Protein AF-A0A4Q3CVR9-F1 (afdb_monomer_lite)

Radius of gyration: 30.09 Å; chains: 1; bounding box: 79×39×70 Å

Structure (mmCIF, N/CA/C/O backbone):
data_AF-A0A4Q3CVR9-F1
#
_entry.id   AF-A0A4Q3CVR9-F1
#
loop_
_atom_site.group_PDB
_atom_site.id
_atom_site.type_symbol
_atom_site.label_atom_id
_atom_site.label_alt_id
_atom_sit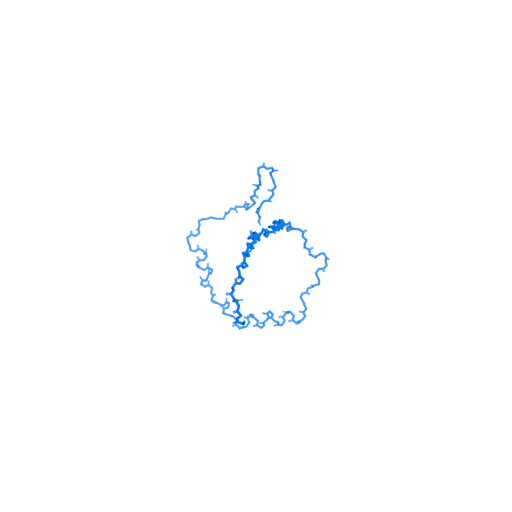e.label_comp_id
_atom_site.label_asym_id
_atom_site.label_entity_id
_atom_site.label_seq_id
_atom_site.pdbx_PDB_ins_code
_atom_site.Cartn_x
_atom_site.Cartn_y
_atom_site.Cartn_z
_atom_site.occupancy
_atom_site.B_iso_or_equiv
_atom_site.auth_seq_id
_atom_sit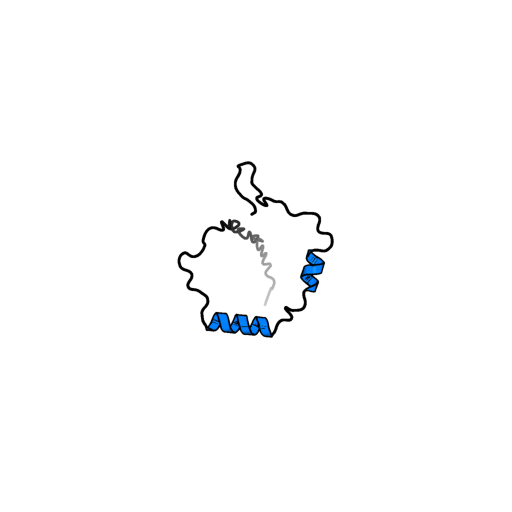e.auth_comp_id
_atom_site.auth_asym_id
_atom_site.auth_atom_id
_atom_site.pdbx_PDB_model_num
ATOM 1 N N . MET A 1 1 ? 63.969 3.960 58.198 1.00 39.12 1 MET A N 1
ATOM 2 C CA . MET A 1 1 ? 63.628 3.566 56.813 1.00 39.12 1 MET A CA 1
ATOM 3 C C . MET A 1 1 ? 62.808 2.283 56.899 1.00 39.12 1 MET A C 1
ATOM 5 O O . MET A 1 1 ? 63.342 1.323 57.418 1.00 39.12 1 MET A O 1
ATOM 9 N N . THR A 1 2 ? 61.534 2.151 56.538 1.00 42.03 2 THR A N 1
ATOM 10 C CA . THR A 1 2 ? 60.523 3.061 55.980 1.00 42.03 2 THR A CA 1
ATOM 11 C C . THR A 1 2 ? 59.184 2.331 56.183 1.00 42.03 2 THR A C 1
ATOM 13 O O . THR A 1 2 ? 58.996 1.254 55.622 1.00 42.03 2 THR A O 1
ATOM 16 N N . THR A 1 3 ? 58.279 2.854 57.011 1.00 37.41 3 THR A N 1
ATOM 17 C CA . THR A 1 3 ? 56.958 2.248 57.261 1.00 37.41 3 THR A CA 1
ATOM 18 C C . THR A 1 3 ? 56.030 2.551 56.084 1.00 37.41 3 THR A C 1
ATOM 20 O O . THR A 1 3 ? 55.782 3.716 55.781 1.00 37.41 3 THR A O 1
ATOM 23 N N . LYS A 1 4 ? 55.514 1.516 55.414 1.00 47.09 4 LYS A N 1
ATOM 24 C CA . LYS A 1 4 ? 54.382 1.614 54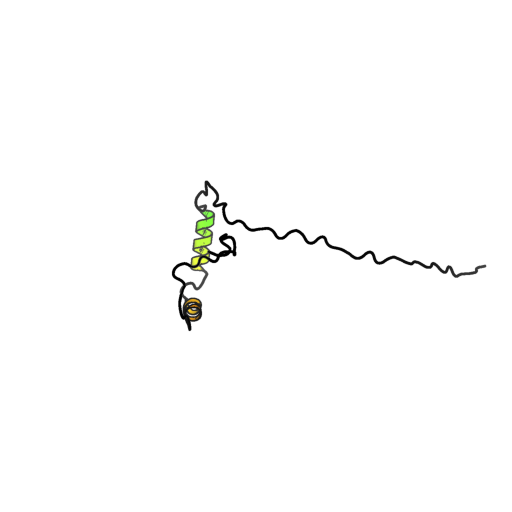.482 1.00 47.09 4 LYS A CA 1
ATOM 25 C C . LYS A 1 4 ? 53.151 1.009 55.154 1.00 47.09 4 LYS A C 1
ATOM 27 O O . LYS A 1 4 ? 53.240 -0.104 55.652 1.00 47.09 4 LYS A O 1
ATOM 32 N N . LEU A 1 5 ? 52.029 1.720 55.132 1.00 43.03 5 LEU A N 1
ATOM 33 C CA . LEU A 1 5 ? 50.810 1.341 54.406 1.00 43.03 5 LEU A CA 1
ATOM 34 C C . LEU A 1 5 ? 49.728 2.384 54.730 1.00 43.03 5 LEU A C 1
ATOM 36 O O . LEU A 1 5 ? 49.262 2.500 55.858 1.00 43.03 5 LEU A O 1
ATOM 40 N N . TYR A 1 6 ? 49.362 3.158 53.712 1.00 44.16 6 TYR A N 1
ATOM 41 C CA . TYR A 1 6 ? 48.235 4.080 53.726 1.00 44.16 6 TYR A CA 1
ATOM 42 C C . TYR A 1 6 ? 46.947 3.279 53.514 1.00 44.16 6 TYR A C 1
ATOM 44 O O . TYR A 1 6 ? 46.796 2.632 52.479 1.00 44.16 6 TYR A O 1
ATOM 52 N N . ALA A 1 7 ? 46.017 3.335 54.465 1.00 46.28 7 ALA A N 1
ATOM 53 C CA . ALA A 1 7 ? 44.641 2.902 54.252 1.00 46.28 7 ALA A CA 1
ATOM 54 C C . ALA A 1 7 ? 43.840 4.105 53.735 1.00 46.28 7 ALA A C 1
ATOM 56 O O . ALA A 1 7 ? 43.426 4.966 54.508 1.00 46.28 7 ALA A O 1
ATOM 57 N N . ILE A 1 8 ? 43.669 4.198 52.415 1.00 53.19 8 ILE A N 1
ATOM 58 C CA . ILE A 1 8 ? 42.757 5.163 51.794 1.00 53.19 8 ILE A CA 1
ATOM 59 C C . ILE A 1 8 ? 41.408 4.457 51.649 1.00 53.19 8 ILE A C 1
ATOM 61 O O . ILE A 1 8 ? 41.240 3.581 50.804 1.00 53.19 8 ILE A O 1
ATOM 65 N N . ALA A 1 9 ? 40.458 4.819 52.508 1.00 49.84 9 ALA A N 1
ATOM 66 C CA . ALA A 1 9 ? 39.060 4.442 52.366 1.00 49.84 9 ALA A CA 1
ATOM 67 C C . ALA A 1 9 ? 38.412 5.355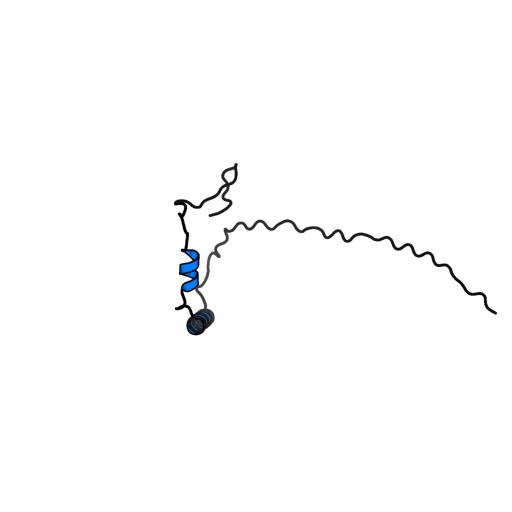 51.312 1.00 49.84 9 ALA A C 1
ATOM 69 O O . ALA A 1 9 ? 38.013 6.478 51.610 1.00 49.84 9 ALA A O 1
ATOM 70 N N . SER A 1 10 ? 38.336 4.891 50.065 1.00 48.91 10 SER A N 1
ATOM 71 C CA . SER A 1 10 ? 37.593 5.572 49.001 1.00 48.91 10 SER A CA 1
ATOM 72 C C . SER A 1 10 ? 36.186 4.991 48.901 1.00 48.91 10 SER A C 1
ATOM 74 O O . SER A 1 10 ? 35.970 3.970 48.255 1.00 48.91 10 SER A O 1
ATOM 76 N N . ALA A 1 11 ? 35.218 5.656 49.529 1.00 52.16 11 ALA A N 1
ATOM 77 C CA . ALA A 1 11 ? 33.803 5.462 49.238 1.00 52.16 11 ALA A CA 1
ATOM 78 C C . ALA A 1 11 ? 33.423 6.356 48.045 1.00 52.16 11 ALA A C 1
ATOM 80 O O . ALA A 1 11 ? 33.112 7.533 48.224 1.00 52.16 11 ALA A O 1
ATOM 81 N N . LEU A 1 12 ? 33.485 5.822 46.819 1.00 56.22 12 LEU A N 1
ATOM 82 C CA . LEU A 1 12 ? 32.839 6.462 45.670 1.00 56.22 12 LEU A CA 1
ATOM 83 C C . LEU A 1 12 ? 31.367 6.047 45.649 1.00 56.22 12 LEU A C 1
ATOM 85 O O . LEU A 1 12 ? 31.029 4.885 45.433 1.00 56.22 12 LEU A O 1
ATOM 89 N N . ALA A 1 13 ? 30.506 7.027 45.904 1.00 55.34 13 ALA A N 1
ATOM 90 C CA . ALA A 1 13 ? 29.066 6.916 45.778 1.00 55.34 13 ALA A CA 1
ATOM 91 C C . ALA A 1 13 ? 28.682 6.553 44.333 1.00 55.34 13 ALA A C 1
ATOM 93 O O . ALA A 1 13 ? 29.071 7.243 43.391 1.00 55.34 13 ALA A O 1
ATOM 94 N N . LEU A 1 14 ? 27.899 5.482 44.165 1.00 53.44 14 LEU A N 1
ATOM 95 C CA . LEU A 1 14 ? 27.227 5.166 42.907 1.00 53.44 14 LEU A CA 1
ATOM 96 C C . LEU A 1 14 ? 26.073 6.157 42.700 1.00 53.44 14 LEU A C 1
ATOM 98 O O . LEU A 1 14 ? 24.943 5.912 43.119 1.00 53.44 14 LEU A O 1
ATOM 102 N N . THR A 1 15 ? 26.346 7.288 42.058 1.00 65.69 15 THR A N 1
ATOM 103 C CA . THR A 1 15 ? 25.302 8.134 41.478 1.00 65.69 15 THR A CA 1
ATOM 104 C C . THR A 1 15 ? 24.772 7.453 40.221 1.00 65.69 15 THR A C 1
ATOM 106 O O . THR A 1 15 ? 25.425 7.402 39.181 1.00 65.69 15 THR A O 1
ATOM 109 N N . ALA A 1 16 ? 23.580 6.880 40.368 1.00 54.47 16 ALA A N 1
ATOM 110 C CA . ALA A 1 16 ? 22.801 6.253 39.317 1.00 54.47 16 ALA A CA 1
ATOM 111 C C . ALA A 1 16 ? 22.642 7.183 38.104 1.00 54.47 16 ALA A C 1
ATOM 113 O O . ALA A 1 16 ? 22.233 8.339 38.234 1.00 54.47 16 ALA A O 1
ATOM 114 N N . CYS A 1 17 ? 22.930 6.658 36.915 1.00 48.88 17 CYS A N 1
ATOM 115 C CA . CYS A 1 17 ? 22.562 7.278 35.653 1.00 48.88 17 CYS A CA 1
ATOM 116 C C . CYS A 1 17 ? 21.030 7.256 35.520 1.00 48.88 17 CYS A C 1
ATOM 118 O O . CYS A 1 17 ? 20.466 6.316 34.971 1.00 48.88 17 CYS A O 1
ATOM 120 N N . ALA A 1 18 ? 20.345 8.273 36.040 1.00 56.25 18 ALA A N 1
ATOM 121 C CA . ALA A 1 18 ? 18.977 8.562 35.635 1.00 56.25 18 ALA A CA 1
ATOM 122 C C . ALA A 1 18 ? 19.047 9.260 34.272 1.00 56.25 18 ALA A C 1
ATOM 124 O O . ALA A 1 18 ? 19.294 10.463 34.187 1.00 56.25 18 ALA A O 1
ATOM 125 N N . THR A 1 19 ? 18.911 8.489 33.195 1.00 69.62 19 THR A N 1
ATOM 126 C CA . THR A 1 19 ? 18.696 9.047 31.859 1.00 69.62 19 THR A CA 1
ATOM 127 C C . THR A 1 19 ? 17.313 9.700 31.863 1.00 69.62 19 THR A C 1
ATOM 129 O O . THR A 1 19 ? 16.338 9.003 32.146 1.00 69.62 19 THR A O 1
ATOM 132 N N . PRO A 1 20 ? 17.176 11.010 31.602 1.00 66.62 20 PRO A N 1
ATOM 133 C CA . PRO A 1 20 ? 15.859 11.584 31.385 1.00 66.62 20 PRO A CA 1
ATOM 134 C C . PRO A 1 20 ? 15.259 10.930 30.135 1.00 66.62 20 PRO A C 1
ATOM 136 O O . PRO A 1 20 ? 15.804 11.057 29.038 1.00 66.62 20 PRO A O 1
ATOM 139 N N . GLU A 1 21 ? 14.169 10.187 30.318 1.00 61.72 21 GLU A N 1
ATOM 140 C CA . GLU A 1 21 ? 13.381 9.648 29.216 1.00 61.72 21 GLU A CA 1
ATOM 141 C C . GLU A 1 21 ? 12.781 10.825 28.447 1.00 61.72 21 GLU A C 1
ATOM 143 O O . GLU A 1 21 ? 12.010 11.625 28.986 1.00 61.72 21 GLU A O 1
ATOM 148 N N . ALA A 1 22 ? 13.228 10.992 27.202 1.00 65.81 22 ALA A N 1
ATOM 149 C CA . ALA A 1 22 ? 12.737 12.044 26.331 1.00 65.81 22 ALA A CA 1
ATOM 150 C C . ALA A 1 22 ? 11.232 11.831 26.087 1.00 65.81 22 ALA A C 1
ATOM 152 O O . ALA A 1 22 ? 10.813 10.697 25.846 1.00 65.81 22 ALA A O 1
ATOM 153 N N . PRO A 1 23 ? 10.406 12.891 26.137 1.00 58.41 23 PRO A N 1
ATOM 154 C CA . PRO A 1 23 ? 8.975 12.760 25.910 1.00 58.41 23 PRO A CA 1
ATOM 155 C C . PRO A 1 23 ? 8.707 12.150 24.530 1.00 58.41 23 PRO A C 1
ATOM 157 O O . PRO A 1 23 ? 9.293 12.569 23.529 1.00 58.41 23 PRO A O 1
ATOM 160 N N . ALA A 1 24 ? 7.810 11.161 24.488 1.00 58.75 24 ALA A N 1
ATOM 161 C CA . ALA A 1 24 ? 7.372 10.512 23.260 1.00 58.75 24 ALA A CA 1
ATOM 162 C C . ALA A 1 24 ? 6.901 11.559 22.237 1.00 58.75 24 ALA A C 1
ATOM 164 O O . ALA A 1 24 ? 5.986 12.343 22.500 1.00 58.75 24 ALA A O 1
ATOM 165 N N . GLN A 1 25 ? 7.539 11.581 21.065 1.00 52.44 25 GLN A N 1
ATOM 166 C CA . GLN A 1 25 ? 7.183 12.496 19.987 1.00 52.44 25 GLN A CA 1
ATOM 167 C C . GLN A 1 25 ? 5.832 12.079 19.394 1.00 52.44 25 GLN A C 1
ATOM 169 O O . GLN A 1 25 ? 5.707 11.041 18.745 1.00 52.44 25 GLN A O 1
ATOM 174 N N . GLN A 1 26 ? 4.812 12.899 19.633 1.00 42.50 26 GLN A N 1
ATOM 175 C CA . GLN A 1 26 ? 3.492 12.762 19.029 1.00 42.50 26 GLN A CA 1
ATOM 176 C C . GLN A 1 26 ? 3.598 13.057 17.530 1.00 42.50 26 GLN A C 1
ATOM 178 O O . GLN A 1 26 ? 3.798 14.198 17.120 1.00 42.50 26 GLN A O 1
ATOM 183 N N . ASN A 1 27 ? 3.490 12.015 16.708 1.00 50.12 27 ASN A N 1
ATOM 184 C CA . ASN A 1 27 ? 3.502 12.132 15.256 1.00 50.12 27 ASN A CA 1
ATOM 185 C C . ASN A 1 27 ? 2.102 12.541 14.769 1.00 50.12 27 ASN A C 1
ATOM 187 O O . ASN A 1 27 ? 1.288 11.699 14.395 1.00 50.12 27 ASN A O 1
ATOM 191 N N . THR A 1 28 ? 1.790 13.836 14.817 1.00 46.34 28 THR A N 1
ATOM 192 C CA . THR A 1 28 ? 0.655 14.398 14.080 1.00 46.34 28 THR A CA 1
ATOM 193 C C . THR A 1 28 ? 1.013 14.431 12.594 1.00 46.34 28 THR A C 1
ATOM 195 O O . THR A 1 28 ? 1.651 15.360 12.100 1.00 46.34 28 THR A O 1
ATOM 198 N N . GLN A 1 29 ? 0.607 13.395 11.858 1.00 56.34 29 GLN A N 1
ATOM 199 C CA . GLN A 1 29 ? 0.670 13.370 10.395 1.00 56.34 29 GLN A CA 1
ATOM 200 C C . GLN A 1 29 ? -0.341 14.351 9.776 1.00 56.34 29 GLN A C 1
ATOM 202 O O . GLN A 1 29 ? -1.320 13.961 9.155 1.00 56.34 29 GLN A O 1
ATOM 207 N N . GLN A 1 30 ? -0.056 15.646 9.863 1.00 50.25 30 GLN A N 1
ATOM 208 C CA . GLN A 1 30 ? -0.520 16.622 8.883 1.00 50.25 30 GLN A CA 1
ATOM 209 C C . GLN A 1 30 ? 0.585 17.647 8.662 1.00 50.25 30 GLN A C 1
ATOM 211 O O . GLN A 1 30 ? 0.598 18.702 9.272 1.00 50.25 30 GLN A O 1
ATOM 216 N N . ASN A 1 31 ? 1.513 17.304 7.773 1.00 48.38 31 ASN A N 1
ATOM 217 C CA . ASN A 1 31 ? 2.353 18.242 7.037 1.00 48.38 31 ASN A CA 1
ATOM 218 C C . ASN A 1 31 ? 2.695 17.573 5.701 1.00 48.38 31 ASN A C 1
ATOM 220 O O . ASN A 1 31 ? 3.811 17.105 5.486 1.00 48.38 31 ASN A O 1
ATOM 224 N N . ALA A 1 32 ? 1.718 17.475 4.793 1.00 56.59 32 ALA A N 1
ATOM 225 C CA . ALA A 1 32 ? 2.074 17.314 3.387 1.00 56.59 32 ALA A CA 1
ATOM 226 C C . ALA A 1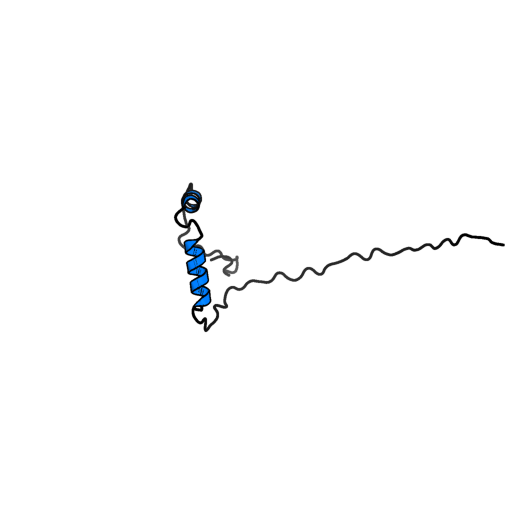 32 ? 2.899 18.556 3.008 1.00 56.59 32 ALA A C 1
ATOM 228 O O . ALA A 1 32 ? 2.414 19.666 3.257 1.00 56.59 32 ALA A O 1
ATOM 229 N N . PRO A 1 33 ? 4.118 18.430 2.452 1.00 57.50 33 PRO A N 1
ATOM 230 C CA . PRO A 1 33 ? 4.879 19.607 2.076 1.00 57.50 33 PRO A CA 1
ATOM 231 C C . PRO A 1 33 ? 4.081 20.369 1.012 1.00 57.50 33 PRO A C 1
ATOM 233 O O . PRO A 1 33 ? 3.856 19.880 -0.096 1.00 57.50 33 PRO A O 1
ATOM 236 N N . GLN A 1 34 ? 3.589 21.553 1.375 1.00 61.28 34 GLN A N 1
ATOM 237 C CA . GLN A 1 34 ? 2.979 22.478 0.432 1.00 61.28 34 GLN A CA 1
ATO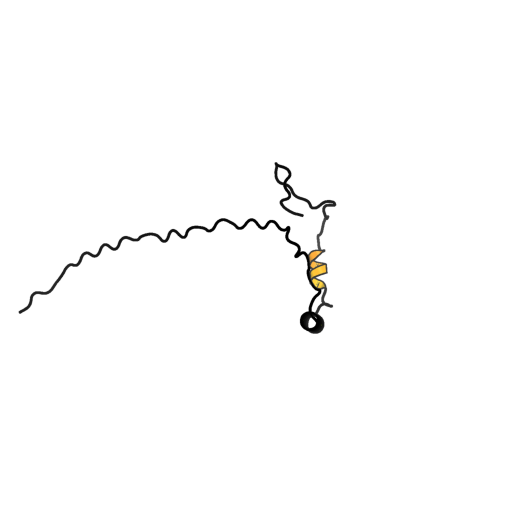M 238 C C . GLN A 1 34 ? 4.117 22.990 -0.456 1.00 61.28 34 GLN A C 1
ATOM 240 O O . GLN A 1 34 ? 5.022 23.663 0.031 1.00 61.28 34 GLN A O 1
ATOM 245 N N . ASN A 1 35 ? 4.074 22.612 -1.736 1.00 61.94 35 ASN A N 1
ATOM 246 C CA . ASN A 1 35 ? 5.146 22.711 -2.735 1.00 61.94 35 ASN A CA 1
ATOM 247 C C . ASN A 1 35 ? 6.176 21.562 -2.709 1.00 61.94 35 ASN A C 1
ATOM 249 O O . ASN A 1 35 ? 7.371 21.763 -2.492 1.00 61.94 35 ASN A O 1
ATOM 253 N N . THR A 1 36 ? 5.718 20.339 -2.991 1.00 66.75 36 THR A N 1
ATOM 254 C CA . THR A 1 36 ? 6.619 19.287 -3.477 1.00 66.75 36 THR A CA 1
ATOM 255 C C . THR A 1 36 ? 6.810 19.461 -4.982 1.00 66.75 36 THR A C 1
ATOM 257 O O . THR A 1 36 ? 5.902 19.223 -5.777 1.00 66.75 36 THR A O 1
ATOM 260 N N . SER A 1 37 ? 8.004 19.884 -5.400 1.00 81.69 37 SER A N 1
ATOM 261 C CA . SER A 1 37 ? 8.414 19.623 -6.780 1.00 81.69 37 SER A CA 1
ATOM 262 C C . SER A 1 37 ? 8.466 18.102 -6.975 1.00 81.69 37 SER A C 1
ATOM 264 O O . SER A 1 37 ? 8.837 17.363 -6.060 1.00 81.69 37 SER A O 1
ATOM 266 N N . GLY A 1 38 ? 8.027 17.618 -8.141 1.00 88.31 38 GLY A N 1
ATOM 267 C CA . GLY A 1 38 ? 8.101 16.191 -8.464 1.00 88.31 38 GLY A CA 1
ATOM 268 C C . GLY A 1 38 ? 9.539 15.657 -8.365 1.00 88.31 38 GLY A C 1
ATOM 269 O O . GLY A 1 38 ? 10.488 16.446 -8.315 1.00 88.31 38 GLY A O 1
ATOM 270 N N . PRO A 1 39 ? 9.740 14.326 -8.370 1.00 92.31 39 PRO A N 1
ATOM 271 C CA . PRO A 1 39 ? 11.076 13.746 -8.248 1.00 92.31 39 PRO A CA 1
ATOM 272 C C . PRO A 1 39 ? 12.023 14.320 -9.310 1.00 92.31 39 PRO A C 1
ATOM 274 O O . PRO A 1 39 ? 11.617 14.592 -10.442 1.00 92.31 39 PRO A O 1
ATOM 277 N N . SER A 1 40 ? 13.300 14.496 -8.975 1.00 96.38 40 SER A N 1
ATOM 278 C CA . SER A 1 40 ? 14.304 14.925 -9.954 1.00 96.38 40 SER A CA 1
ATOM 279 C C . SER A 1 40 ? 14.523 13.859 -11.039 1.00 96.38 40 SER A C 1
ATOM 281 O O . SER A 1 40 ? 14.110 12.704 -10.895 1.00 96.38 40 SER A O 1
ATOM 283 N N . SER A 1 41 ? 15.198 14.218 -12.136 1.00 96.69 41 SER A N 1
ATOM 284 C CA . SER A 1 41 ? 15.624 13.241 -13.152 1.00 96.69 41 SER A CA 1
ATOM 285 C C . SER A 1 41 ? 16.507 12.146 -12.554 1.00 96.69 41 SER A C 1
ATOM 287 O O . SER A 1 41 ? 16.304 10.974 -12.849 1.00 96.69 41 SER A O 1
ATOM 289 N N . PHE A 1 42 ? 17.418 12.524 -11.654 1.00 97.50 42 PHE A N 1
ATOM 290 C CA . PHE A 1 42 ? 18.245 11.585 -10.902 1.00 97.50 42 PHE A CA 1
ATOM 291 C C . PHE A 1 42 ? 17.394 10.617 -10.069 1.00 97.50 42 PHE A C 1
ATOM 293 O O . PHE A 1 42 ? 17.572 9.409 -10.159 1.00 97.50 42 PHE A O 1
ATOM 300 N N . THR A 1 43 ? 16.410 11.131 -9.321 1.00 97.38 43 THR A N 1
ATOM 301 C CA . THR A 1 43 ? 15.520 10.293 -8.496 1.00 97.38 43 THR A CA 1
ATOM 302 C C . THR A 1 43 ? 14.762 9.274 -9.349 1.00 97.38 43 THR A C 1
ATOM 304 O O . THR A 1 43 ? 14.705 8.097 -9.004 1.00 97.38 43 THR A O 1
ATOM 307 N N . ARG A 1 44 ? 14.227 9.700 -10.503 1.00 98.00 44 ARG A N 1
ATOM 308 C CA . ARG A 1 44 ? 13.557 8.789 -11.444 1.00 98.00 44 ARG A CA 1
ATOM 309 C C . ARG A 1 44 ? 14.495 7.701 -11.962 1.00 98.00 44 ARG A C 1
ATOM 311 O O . ARG A 1 44 ? 14.108 6.541 -11.949 1.00 98.00 44 ARG A O 1
ATOM 318 N N . ALA A 1 45 ? 15.724 8.055 -12.340 1.00 98.31 45 ALA A N 1
ATOM 319 C CA . ALA A 1 45 ? 16.701 7.085 -12.828 1.00 98.31 45 ALA A CA 1
ATOM 320 C C . ALA A 1 45 ? 17.013 5.998 -11.783 1.00 98.31 45 ALA A C 1
ATOM 322 O O . ALA A 1 45 ? 17.058 4.818 -12.121 1.00 98.31 45 ALA A O 1
ATOM 323 N N . ILE A 1 46 ? 17.143 6.371 -10.505 1.00 98.56 46 ILE A N 1
ATOM 324 C CA . ILE A 1 46 ? 17.351 5.403 -9.416 1.00 98.56 46 ILE A CA 1
ATOM 325 C C . ILE A 1 46 ? 16.118 4.510 -9.201 1.00 98.56 46 ILE A C 1
ATOM 327 O O . ILE A 1 46 ? 16.263 3.307 -8.966 1.00 98.56 46 ILE A O 1
ATOM 331 N N . HIS A 1 47 ? 14.900 5.050 -9.316 1.00 98.31 47 HIS A N 1
ATOM 332 C CA . HIS A 1 47 ? 13.679 4.236 -9.262 1.00 98.31 47 HIS A CA 1
ATOM 333 C C . HIS A 1 47 ? 13.605 3.245 -10.432 1.00 98.31 47 HIS A C 1
ATOM 335 O O . HIS A 1 47 ? 13.260 2.081 -10.228 1.00 98.31 47 HIS A O 1
ATOM 341 N N . ASP A 1 48 ? 13.956 3.686 -11.643 1.00 98.31 48 ASP A N 1
ATOM 342 C CA . ASP A 1 48 ? 13.965 2.849 -12.843 1.00 98.31 48 ASP A CA 1
ATOM 343 C C . ASP A 1 48 ? 14.990 1.714 -12.720 1.00 98.31 48 ASP A C 1
ATOM 345 O O . ASP A 1 48 ? 14.661 0.563 -13.009 1.00 98.31 48 ASP A O 1
ATOM 349 N N . GLN A 1 49 ? 16.189 2.017 -12.212 1.00 98.38 49 GLN A N 1
ATOM 350 C CA . GLN A 1 49 ? 17.215 1.022 -11.904 1.00 98.38 49 GLN A CA 1
ATOM 351 C C . GLN A 1 49 ? 16.723 0.019 -10.853 1.00 98.38 49 GLN A C 1
ATOM 353 O O . GLN A 1 49 ? 16.788 -1.189 -11.071 1.00 98.38 49 GLN A O 1
ATOM 358 N N . THR A 1 50 ? 16.145 0.502 -9.749 1.00 98.50 50 THR A N 1
ATOM 359 C CA . THR A 1 50 ? 15.593 -0.367 -8.695 1.00 98.50 50 THR A CA 1
ATOM 360 C C . THR A 1 50 ? 14.512 -1.293 -9.253 1.00 98.50 50 THR A C 1
ATOM 362 O O . THR A 1 50 ? 14.469 -2.474 -8.919 1.00 98.50 50 THR A O 1
ATOM 365 N N . ARG A 1 51 ? 13.646 -0.784 -10.136 1.00 97.69 51 ARG A N 1
ATOM 366 C CA . ARG A 1 51 ? 12.618 -1.591 -10.802 1.00 97.69 51 ARG A CA 1
ATOM 367 C C . ARG A 1 51 ? 13.211 -2.676 -11.698 1.00 97.69 51 ARG A C 1
ATOM 369 O O . ARG A 1 51 ? 12.643 -3.760 -11.753 1.00 97.69 51 ARG A O 1
ATOM 376 N N . ALA A 1 52 ? 14.316 -2.395 -12.386 1.00 97.94 52 ALA A N 1
ATOM 377 C CA . ALA A 1 52 ? 14.982 -3.358 -13.260 1.00 97.94 52 ALA A CA 1
ATOM 378 C C . ALA A 1 52 ? 15.739 -4.455 -12.485 1.00 97.94 52 ALA A C 1
ATOM 380 O O . ALA A 1 52 ? 15.797 -5.592 -12.941 1.00 97.94 52 ALA A O 1
ATOM 381 N N . GLU A 1 53 ? 16.311 -4.127 -11.323 1.00 98.25 53 GLU A N 1
ATOM 382 C CA . GLU A 1 53 ? 17.153 -5.044 -10.537 1.00 98.25 53 GLU A CA 1
ATOM 383 C C . GLU A 1 53 ? 16.369 -5.987 -9.615 1.00 98.25 53 GLU A C 1
ATOM 385 O O . GLU A 1 53 ? 16.885 -7.027 -9.201 1.00 98.25 53 GLU A O 1
ATOM 390 N N . ARG A 1 54 ? 15.144 -5.619 -9.229 1.00 97.94 54 ARG A N 1
ATOM 391 C CA . ARG A 1 54 ? 14.357 -6.372 -8.244 1.00 97.94 54 ARG A CA 1
ATOM 392 C C . ARG A 1 54 ? 13.347 -7.304 -8.922 1.00 97.94 54 ARG A C 1
ATOM 394 O O . ARG A 1 54 ? 12.775 -6.943 -9.949 1.00 97.94 54 ARG A O 1
ATOM 401 N N . PRO A 1 55 ? 13.056 -8.475 -8.328 1.00 97.44 55 PRO A N 1
ATOM 402 C CA . PRO A 1 55 ? 12.139 -9.455 -8.902 1.00 97.44 55 PRO A CA 1
ATOM 403 C C . PRO A 1 55 ? 10.670 -9.074 -8.654 1.00 97.44 55 PRO A C 1
ATOM 405 O O . PRO A 1 55 ? 9.931 -9.824 -8.034 1.00 97.44 55 PRO A O 1
ATOM 408 N N . PHE A 1 56 ? 10.214 -7.917 -9.139 1.00 96.56 56 PHE A N 1
ATOM 409 C CA . PHE A 1 56 ? 8.825 -7.468 -8.945 1.00 96.56 56 PHE A CA 1
ATOM 410 C C . PHE A 1 56 ? 7.774 -8.358 -9.635 1.00 96.56 56 PHE A C 1
ATOM 412 O O . PHE A 1 56 ? 6.585 -8.230 -9.353 1.00 96.56 56 PHE A O 1
ATOM 419 N N . SER A 1 57 ? 8.191 -9.254 -10.536 1.00 96.81 57 SER A N 1
ATOM 420 C CA . SER A 1 57 ? 7.329 -10.302 -11.094 1.00 96.81 57 SER A CA 1
ATOM 421 C C . SER A 1 57 ? 7.035 -11.431 -10.100 1.00 96.81 57 SER A C 1
ATOM 423 O O . SER A 1 57 ? 6.031 -12.125 -10.260 1.00 96.81 57 SER A O 1
ATOM 425 N N . ASP A 1 58 ? 7.880 -11.619 -9.081 1.00 97.94 58 ASP A N 1
ATOM 426 C CA . ASP A 1 58 ? 7.608 -12.529 -7.973 1.00 97.94 58 ASP A CA 1
ATOM 427 C C . ASP A 1 58 ? 6.581 -11.886 -7.038 1.00 97.94 58 ASP A C 1
ATOM 429 O O . ASP A 1 58 ? 6.872 -10.950 -6.296 1.00 97.94 58 ASP A O 1
ATOM 433 N N . THR A 1 59 ? 5.351 -12.386 -7.109 1.00 97.56 59 THR A N 1
ATOM 434 C CA . THR A 1 59 ? 4.198 -11.848 -6.378 1.00 97.56 59 THR A CA 1
ATOM 435 C C . THR A 1 59 ? 3.755 -12.747 -5.223 1.00 97.56 59 THR A C 1
ATOM 437 O O . THR A 1 59 ? 2.701 -12.511 -4.638 1.00 97.56 59 THR A O 1
ATOM 440 N N . ARG A 1 60 ? 4.571 -13.737 -4.828 1.00 98.12 60 ARG A N 1
ATOM 441 C CA . ARG A 1 60 ? 4.229 -14.706 -3.766 1.00 98.12 60 ARG A CA 1
ATOM 442 C C . ARG A 1 60 ? 3.854 -14.053 -2.437 1.00 98.12 60 ARG A C 1
ATOM 444 O O . ARG A 1 60 ? 2.987 -14.558 -1.728 1.00 98.12 60 ARG A O 1
ATOM 451 N N . ASP A 1 61 ? 4.471 -12.921 -2.109 1.00 97.94 61 ASP A N 1
ATOM 452 C CA . ASP A 1 61 ? 4.148 -12.184 -0.886 1.00 97.94 61 ASP A CA 1
ATOM 453 C C . ASP A 1 61 ? 2.704 -11.656 -0.894 1.00 97.94 61 ASP A C 1
ATOM 455 O O . ASP A 1 61 ? 2.058 -11.619 0.154 1.00 97.94 61 ASP A O 1
ATOM 459 N N . PHE A 1 62 ? 2.152 -11.322 -2.065 1.00 97.94 62 PHE A N 1
ATOM 460 C CA . PHE A 1 62 ? 0.748 -10.925 -2.191 1.00 97.94 62 PHE A CA 1
ATOM 461 C C . PHE A 1 62 ? -0.193 -12.112 -1.971 1.00 97.94 62 PHE A C 1
ATOM 463 O O . PHE A 1 62 ? -1.188 -11.966 -1.260 1.00 97.94 62 PHE A O 1
ATOM 470 N N . ASP A 1 63 ? 0.144 -13.294 -2.493 1.00 97.62 63 ASP A N 1
ATOM 471 C CA . ASP A 1 63 ? -0.629 -14.516 -2.242 1.00 97.62 63 ASP A CA 1
ATOM 472 C C . ASP A 1 63 ? -0.637 -14.861 -0.748 1.00 97.62 63 ASP A C 1
ATOM 474 O O . ASP A 1 63 ? -1.676 -15.193 -0.172 1.00 97.62 63 ASP A O 1
ATOM 478 N N . PHE A 1 64 ? 0.518 -14.744 -0.084 1.00 97.94 64 PHE A N 1
ATOM 479 C CA . PHE A 1 64 ? 0.625 -14.970 1.356 1.00 97.94 64 PHE A CA 1
ATOM 480 C C . PHE A 1 64 ? -0.148 -13.940 2.173 1.00 97.94 64 PHE A C 1
ATOM 482 O O . PHE A 1 64 ? -0.788 -14.328 3.150 1.00 97.94 64 PHE A O 1
ATOM 489 N N . ALA A 1 65 ? -0.145 -12.669 1.768 1.00 97.56 65 ALA A N 1
ATOM 490 C CA . ALA A 1 65 ? -0.922 -11.623 2.426 1.00 97.56 65 ALA A CA 1
ATOM 491 C C . ALA A 1 65 ? -2.442 -11.833 2.288 1.00 97.56 65 ALA A C 1
ATOM 493 O O . ALA A 1 65 ? -3.198 -11.474 3.189 1.00 97.56 65 ALA A O 1
ATOM 494 N N . GLN A 1 66 ? -2.900 -12.423 1.180 1.00 97.25 66 GLN A N 1
ATOM 495 C CA . GLN A 1 66 ? -4.319 -12.711 0.942 1.00 97.25 66 GLN A CA 1
ATOM 496 C C . GLN A 1 66 ? -4.789 -14.018 1.589 1.00 97.25 66 GLN A C 1
ATOM 498 O O . GLN A 1 66 ? -5.976 -14.185 1.885 1.00 97.25 66 GLN A O 1
ATOM 503 N N . ARG A 1 67 ? -3.887 -14.978 1.802 1.00 98.00 67 ARG A N 1
ATOM 504 C CA . ARG A 1 67 ? -4.253 -16.311 2.280 1.00 98.00 67 ARG A CA 1
ATOM 505 C C . ARG A 1 67 ? -4.851 -16.258 3.688 1.00 98.00 67 ARG A C 1
ATOM 507 O O . ARG A 1 67 ? -4.172 -15.935 4.655 1.00 98.00 67 ARG A O 1
ATOM 514 N N . GLY A 1 68 ? -6.116 -16.662 3.804 1.00 97.62 68 GLY A N 1
ATOM 515 C CA . GLY A 1 68 ? -6.854 -16.661 5.073 1.00 97.62 68 GLY A CA 1
ATOM 516 C C . GLY A 1 68 ? -7.445 -15.300 5.454 1.00 97.62 68 GLY A C 1
ATOM 517 O O . GLY A 1 68 ? -7.951 -15.152 6.564 1.00 97.62 68 GLY A O 1
ATOM 518 N N . PHE A 1 69 ? -7.407 -14.316 4.552 1.00 96.75 69 PHE A N 1
ATOM 519 C CA . PHE A 1 69 ? -8.078 -13.037 4.743 1.00 96.75 69 PHE A CA 1
ATOM 520 C C . PHE A 1 69 ? -9.600 -13.222 4.847 1.00 96.75 69 PHE A C 1
ATOM 522 O O . PHE A 1 69 ? -10.214 -13.870 4.002 1.00 96.75 69 PHE A O 1
ATOM 529 N N . ILE A 1 70 ? -10.208 -12.642 5.886 1.00 96.44 70 ILE A N 1
ATOM 530 C CA . ILE A 1 70 ? -11.648 -12.772 6.160 1.00 96.44 70 ILE A CA 1
ATOM 531 C C . ILE A 1 70 ? -12.413 -11.555 5.632 1.00 96.44 70 ILE A C 1
ATOM 533 O O . ILE A 1 70 ? -13.382 -11.708 4.892 1.00 96.44 70 ILE A O 1
ATOM 537 N N . ALA A 1 71 ? -12.007 -10.344 6.019 1.00 94.81 71 ALA A N 1
ATOM 538 C CA . ALA A 1 71 ? -12.680 -9.114 5.615 1.00 94.81 71 ALA A CA 1
ATOM 539 C C . ALA A 1 71 ? -11.812 -7.871 5.852 1.00 94.81 71 ALA A C 1
ATOM 541 O O . ALA A 1 71 ? -10.970 -7.843 6.749 1.00 94.81 71 ALA A O 1
ATOM 542 N N . THR A 1 72 ? -12.104 -6.814 5.090 1.00 93.69 72 THR A N 1
ATOM 543 C CA . THR A 1 72 ? -11.644 -5.439 5.337 1.00 93.69 72 THR A CA 1
ATOM 544 C C . THR A 1 72 ? -12.812 -4.628 5.874 1.00 93.69 72 THR A C 1
ATOM 546 O O . THR A 1 72 ? -13.957 -4.804 5.450 1.00 93.69 72 THR A O 1
ATOM 549 N N . ARG A 1 73 ? -12.531 -3.703 6.793 1.00 91.31 73 ARG A N 1
ATOM 550 C CA . ARG A 1 73 ? -13.535 -2.760 7.286 1.00 91.31 73 ARG A CA 1
ATOM 551 C C . ARG A 1 73 ? -13.803 -1.685 6.229 1.00 91.31 73 ARG A C 1
ATOM 553 O O . ARG A 1 73 ? -12.866 -1.125 5.675 1.00 91.31 73 ARG A O 1
ATOM 560 N N . LYS A 1 74 ? -15.080 -1.379 5.970 1.00 91.75 74 LYS A N 1
ATOM 561 C CA . LYS A 1 74 ? -15.489 -0.364 4.979 1.00 91.75 74 LYS A CA 1
ATOM 562 C C . LYS A 1 74 ? -14.972 1.044 5.312 1.00 91.75 74 LYS A C 1
ATOM 564 O O . LYS A 1 74 ? -14.703 1.818 4.404 1.00 91.75 74 LYS A O 1
ATOM 569 N N . ASP A 1 75 ? -14.849 1.345 6.599 1.00 90.94 75 ASP A N 1
ATOM 570 C CA . ASP A 1 75 ? -14.293 2.589 7.129 1.00 90.94 75 ASP A CA 1
ATOM 571 C C . ASP A 1 75 ? -13.254 2.221 8.201 1.00 90.94 75 ASP A C 1
ATOM 573 O O . ASP A 1 75 ? -13.673 1.789 9.276 1.00 90.94 75 ASP A O 1
ATOM 577 N N . PRO A 1 76 ? -11.935 2.266 7.921 1.00 91.44 76 PRO A N 1
ATOM 578 C CA . PRO A 1 76 ? -10.874 1.810 8.820 1.00 91.44 76 PRO A CA 1
ATOM 579 C C . PRO A 1 76 ? -10.466 2.832 9.897 1.00 91.44 76 PRO A C 1
ATOM 581 O O . PRO A 1 76 ? -9.512 2.573 10.634 1.00 91.44 76 PRO A O 1
ATOM 584 N N . LEU A 1 77 ? -11.223 3.918 10.084 1.00 94.62 77 LEU A N 1
ATOM 585 C CA . LEU A 1 77 ? -10.964 4.899 11.135 1.00 94.62 77 LEU A CA 1
ATOM 586 C C . LEU A 1 77 ? -11.142 4.295 12.540 1.00 94.62 77 LEU A C 1
ATOM 588 O O . LEU A 1 77 ? -12.174 3.699 12.852 1.00 94.62 77 LEU A O 1
ATOM 592 N N . ILE A 1 78 ? -10.139 4.417 13.402 1.00 92.81 78 ILE A N 1
ATOM 593 C CA . ILE A 1 78 ? -10.217 4.093 14.835 1.00 92.81 78 ILE A CA 1
ATOM 594 C C . ILE A 1 78 ? -10.090 5.407 15.598 1.00 92.81 78 ILE A C 1
ATOM 596 O O . ILE A 1 78 ? -9.236 6.228 15.258 1.00 92.81 78 ILE A O 1
ATOM 600 N N . THR A 1 79 ? -10.908 5.612 16.630 1.00 97.00 79 THR A N 1
ATOM 601 C CA . THR A 1 79 ? -10.915 6.848 17.422 1.00 97.00 79 THR A CA 1
ATOM 602 C C . THR A 1 79 ? -10.701 6.606 18.915 1.00 97.00 79 THR A C 1
ATOM 604 O O . THR A 1 79 ? -10.927 5.512 19.435 1.00 97.00 79 THR A O 1
ATOM 607 N N . THR A 1 80 ? -10.255 7.646 19.622 1.00 96.62 80 THR A N 1
ATOM 608 C CA . THR A 1 80 ? -10.277 7.709 21.086 1.00 96.62 80 THR A CA 1
ATOM 609 C C . THR A 1 80 ? -11.717 7.795 21.603 1.00 96.62 80 THR A C 1
ATOM 611 O O . THR A 1 80 ? -12.648 8.114 20.863 1.00 96.62 80 THR A O 1
ATOM 614 N N . ALA A 1 81 ? -11.901 7.638 22.918 1.00 96.50 81 ALA A N 1
ATOM 615 C CA . ALA A 1 81 ? -13.187 7.896 23.575 1.00 96.50 81 ALA A CA 1
ATOM 616 C C . ALA A 1 81 ? -13.705 9.338 23.374 1.00 96.50 81 ALA A C 1
ATOM 618 O O . ALA A 1 81 ? -14.905 9.580 23.441 1.00 96.50 81 ALA A O 1
ATOM 619 N N . THR A 1 82 ? -12.808 10.293 23.108 1.00 96.50 82 THR A N 1
ATOM 620 C CA . THR A 1 82 ? -13.138 11.695 22.804 1.00 96.50 82 THR A CA 1
ATOM 621 C C . THR A 1 82 ? -13.314 11.960 21.304 1.00 96.50 82 THR A C 1
ATOM 623 O O . THR A 1 82 ? -13.429 13.113 20.894 1.00 96.50 82 THR A O 1
ATOM 626 N N . GLY A 1 83 ? -13.330 10.908 20.476 1.00 94.81 83 GLY A N 1
ATOM 627 C CA . GLY A 1 83 ? -13.583 10.981 19.037 1.00 94.81 83 GLY A CA 1
ATOM 628 C C . GLY A 1 83 ? -12.378 11.379 18.182 1.00 94.81 83 GLY A C 1
ATOM 629 O O . GLY A 1 83 ? -12.538 11.577 16.982 1.00 94.81 83 GLY A O 1
ATOM 630 N N . GLN A 1 84 ? -11.179 11.491 18.757 1.00 95.62 84 GLN A N 1
ATOM 631 C CA . GLN A 1 84 ? -9.981 11.856 17.997 1.00 95.62 84 GLN A CA 1
ATOM 632 C C . GLN A 1 84 ? -9.450 10.652 17.211 1.00 95.62 84 GLN A C 1
ATOM 634 O O . GLN A 1 84 ? -9.406 9.559 17.775 1.00 95.62 84 GLN A O 1
ATOM 639 N N . PRO A 1 85 ? -9.031 10.812 15.944 1.00 95.38 85 PRO A N 1
ATOM 640 C CA . PRO A 1 85 ? -8.463 9.721 15.157 1.00 95.38 85 PRO A CA 1
ATOM 641 C C . PRO A 1 85 ? -7.177 9.193 15.806 1.00 95.38 85 PRO A C 1
ATOM 643 O O . PRO A 1 85 ? -6.284 9.968 16.138 1.00 95.38 85 PRO A O 1
ATOM 646 N N . VAL A 1 86 ? -7.075 7.872 15.965 1.00 95.75 86 VAL A N 1
ATOM 647 C CA . VAL A 1 86 ? -5.835 7.184 16.376 1.00 95.75 86 VAL A CA 1
ATOM 648 C C . VAL A 1 86 ? -5.232 6.352 15.252 1.00 95.75 86 VAL A C 1
ATOM 650 O O . VAL A 1 86 ? -4.030 6.108 15.248 1.00 95.75 86 VAL A O 1
ATOM 653 N N . TRP A 1 87 ? -6.056 5.917 14.301 1.00 93.12 87 TRP A N 1
ATOM 654 C CA . TRP A 1 87 ? -5.621 5.164 13.132 1.00 93.12 87 TRP A CA 1
ATOM 655 C C . TRP A 1 87 ? -6.566 5.435 11.969 1.00 93.12 87 TRP A C 1
ATOM 657 O O . TRP A 1 87 ? -7.781 5.442 12.175 1.00 93.12 87 TRP A O 1
ATOM 667 N N . ASN A 1 88 ? -6.016 5.643 10.777 1.00 86.38 88 ASN A N 1
ATOM 668 C CA . ASN A 1 88 ? -6.753 5.747 9.521 1.00 86.38 88 ASN A CA 1
ATOM 669 C C . ASN A 1 88 ? -5.909 5.140 8.400 1.00 86.38 88 ASN A C 1
ATOM 671 O O . ASN A 1 88 ? -4.722 5.527 8.321 1.00 86.38 88 ASN A O 1
#

Secondary structure (DSSP, 8-state):
---------------------PPP---------TT-PPPPHHHHHHHHHHHHHS-TT--HHHHHHHTT-----SS--EE-TTS-EEE-

Sequence (88 aa):
MTTKLYAIASALALTACATPEAPAQQNTQQNAPQNTSGPSSFTRAIHDQTRAERPFSDTRDFDFAQRGFIATRKDPLITTATGQPVWN

pLDDT: mean 78.45, std 21.58, range [37.41, 98.56]

Foldseek 3Di:
DDDDDDDDPDDDDPPDPPDPDDPDDDPPPDCPPPDDDPDDPVRVVVVVVVVVPDPPVPCVVVVVVPVPDDDDDPDPFDADPVRHTPDD